Protein AF-A0A061AEU5-F1 (afdb_monomer)

Foldseek 3Di:
DQDDPVRVVVVVVVVVLLLQDDDDPLDWHWPDWADDPNDIDTDIDDDPQPDPVVNQVVQQCVVVPVPVCVVVVDRGPDDPVVVVVNVVSNVVVVVSVVVSVVVVVVVPDDDPDDPPPHPDDPDPVVVVVSD

Mean predicted aligned error: 11.43 Å

Structure (mmCIF, N/CA/C/O backbone):
data_AF-A0A061AEU5-F1
#
_entry.id   AF-A0A061AEU5-F1
#
loop_
_atom_site.group_PDB
_atom_site.id
_atom_site.type_symbol
_atom_site.label_atom_id
_atom_site.label_alt_id
_atom_site.label_comp_id
_atom_site.label_asym_id
_atom_site.label_entity_id
_atom_site.label_seq_id
_atom_site.pdbx_PDB_ins_code
_atom_site.Cartn_x
_atom_site.Cartn_y
_atom_site.Cartn_z
_atom_site.occupancy
_atom_site.B_iso_or_equiv
_atom_site.auth_seq_id
_atom_site.auth_comp_id
_atom_site.auth_asym_id
_atom_site.auth_atom_id
_atom_site.pdbx_PDB_model_num
ATOM 1 N N . GLU A 1 1 ? -3.257 -25.160 10.746 1.00 42.34 1 GLU A N 1
ATOM 2 C CA . GLU A 1 1 ? -2.827 -24.757 12.102 1.00 42.34 1 GLU A CA 1
ATOM 3 C C . GLU A 1 1 ? -3.808 -23.781 12.745 1.00 42.34 1 GLU A C 1
ATOM 5 O O . GLU A 1 1 ? -4.531 -23.111 12.017 1.00 42.34 1 GLU A O 1
ATOM 10 N N . PHE A 1 2 ? -3.818 -23.703 14.080 1.00 58.03 2 PHE A N 1
ATOM 11 C CA . PHE A 1 2 ? -4.400 -22.588 14.840 1.00 58.03 2 PHE A CA 1
ATOM 12 C C . PHE A 1 2 ? -3.267 -21.622 15.207 1.00 58.03 2 PHE A C 1
ATOM 14 O O . PHE A 1 2 ? -2.167 -22.086 15.511 1.00 58.03 2 PHE A O 1
ATOM 21 N N . ALA A 1 3 ? -3.510 -20.314 15.145 1.00 67.50 3 ALA A N 1
ATOM 22 C CA . ALA A 1 3 ? -2.527 -19.319 15.564 1.00 67.50 3 ALA A CA 1
ATOM 23 C C . ALA A 1 3 ? -2.357 -19.342 17.097 1.00 67.50 3 ALA A C 1
ATOM 25 O O . ALA A 1 3 ? -3.263 -19.746 17.829 1.00 67.50 3 ALA A O 1
ATOM 26 N N . SER A 1 4 ? -1.170 -18.977 17.587 1.00 78.75 4 SER A N 1
ATOM 27 C CA . SER A 1 4 ? -0.885 -18.935 19.024 1.00 78.75 4 SER A CA 1
ATOM 28 C C . SER A 1 4 ? -1.659 -17.799 19.697 1.00 78.75 4 SER A C 1
ATOM 30 O O . SER A 1 4 ? -1.891 -16.755 19.094 1.00 78.75 4 SER A O 1
ATOM 32 N N . GLU A 1 5 ? -1.969 -17.932 20.988 1.00 75.81 5 GLU A N 1
ATOM 33 C CA . GLU A 1 5 ? -2.531 -16.842 21.806 1.00 75.81 5 GLU A CA 1
ATOM 34 C C . GLU A 1 5 ? -1.688 -15.557 21.750 1.00 75.81 5 GLU A C 1
ATOM 36 O O . GLU A 1 5 ? -2.203 -14.458 21.949 1.00 75.81 5 GLU A O 1
ATOM 41 N N . ASN A 1 6 ? -0.381 -15.683 21.502 1.00 78.56 6 ASN A N 1
ATOM 42 C CA . ASN A 1 6 ? 0.499 -14.534 21.318 1.00 78.56 6 ASN A CA 1
ATOM 43 C C . ASN A 1 6 ? 0.283 -13.867 19.952 1.00 78.56 6 ASN A C 1
ATOM 45 O O . ASN A 1 6 ? 0.091 -12.658 19.906 1.00 78.56 6 ASN A O 1
ATOM 49 N N . ASP A 1 7 ? 0.187 -14.659 18.881 1.00 77.56 7 ASP A N 1
ATOM 50 C CA . ASP A 1 7 ? -0.091 -14.169 17.524 1.00 77.56 7 ASP A CA 1
ATOM 51 C C . ASP A 1 7 ? -1.455 -13.465 17.461 1.00 77.56 7 ASP A C 1
ATOM 53 O O . ASP A 1 7 ? -1.598 -12.425 16.824 1.00 77.56 7 ASP A O 1
ATOM 57 N N . HIS A 1 8 ? -2.455 -13.995 18.177 1.00 75.44 8 HIS A N 1
ATOM 58 C CA . HIS A 1 8 ? -3.776 -13.375 18.295 1.00 75.44 8 HIS A CA 1
ATOM 59 C C . HIS A 1 8 ? -3.711 -11.996 18.964 1.00 75.44 8 HIS A C 1
ATOM 61 O O . HIS A 1 8 ? -4.400 -11.070 18.537 1.00 75.44 8 HIS A O 1
ATOM 67 N N . ARG A 1 9 ? -2.893 -11.846 20.014 1.00 78.12 9 ARG A N 1
ATOM 68 C CA . ARG A 1 9 ? -2.725 -10.566 20.716 1.00 78.12 9 ARG A CA 1
ATOM 69 C C . ARG A 1 9 ? -1.981 -9.544 19.871 1.00 78.12 9 ARG A C 1
ATOM 71 O O . ARG A 1 9 ? -2.425 -8.401 19.805 1.00 78.12 9 ARG A O 1
ATOM 78 N N . ASP A 1 10 ? -0.894 -9.959 19.232 1.00 80.44 10 ASP A N 1
ATOM 79 C CA . ASP A 1 10 ? -0.074 -9.072 18.407 1.00 80.44 10 ASP A CA 1
ATOM 80 C C . ASP A 1 10 ? -0.892 -8.573 17.208 1.00 80.44 10 ASP A C 1
ATOM 82 O O . ASP A 1 10 ? -0.997 -7.369 16.974 1.00 80.44 10 ASP A O 1
ATOM 86 N N . PHE A 1 11 ? -1.615 -9.478 16.545 1.00 80.12 11 PHE A N 1
ATOM 87 C CA . PHE A 1 11 ? -2.499 -9.131 15.438 1.00 80.12 11 PHE A CA 1
ATOM 88 C C . PHE A 1 11 ? -3.670 -8.232 15.858 1.00 80.12 11 PHE A C 1
ATOM 90 O O . PHE A 1 11 ? -4.020 -7.295 15.143 1.00 80.12 11 PHE A O 1
ATOM 97 N N . ALA A 1 12 ? -4.290 -8.481 17.016 1.00 78.62 12 ALA A N 1
ATOM 98 C CA . ALA A 1 12 ? -5.353 -7.616 17.525 1.00 78.62 12 ALA A CA 1
ATOM 99 C C . ALA A 1 12 ? -4.840 -6.196 17.827 1.00 78.62 12 ALA A C 1
ATOM 101 O O . ALA A 1 12 ? -5.547 -5.223 17.560 1.00 78.62 12 ALA A O 1
ATOM 102 N N . GLY A 1 13 ? -3.610 -6.075 18.338 1.00 80.44 13 GLY A N 1
ATOM 103 C CA . GLY A 1 13 ? -2.945 -4.790 18.550 1.00 80.44 13 GLY A CA 1
ATOM 104 C C . GLY A 1 13 ? -2.659 -4.053 17.240 1.00 80.44 13 GLY A C 1
ATOM 105 O O . GLY A 1 13 ? -2.962 -2.866 17.121 1.00 80.44 13 GLY A O 1
ATOM 106 N N . GLU A 1 14 ? -2.147 -4.751 16.226 1.00 79.81 14 GLU A N 1
ATOM 107 C CA . GLU A 1 14 ? -1.940 -4.180 14.888 1.00 79.81 14 GLU A CA 1
ATOM 108 C C . GLU A 1 14 ? -3.262 -3.746 14.235 1.00 79.81 14 GLU A C 1
ATOM 110 O O . GLU A 1 14 ? -3.361 -2.657 13.663 1.00 79.81 14 GLU A O 1
ATOM 115 N N . LEU A 1 15 ? -4.312 -4.557 14.375 1.00 82.31 15 LEU A N 1
ATOM 116 C CA . LEU A 1 15 ? -5.640 -4.243 13.859 1.00 82.31 15 LEU A CA 1
ATOM 117 C C . LEU A 1 15 ? -6.250 -3.009 14.540 1.00 82.31 15 LEU A C 1
ATOM 119 O O . LEU A 1 15 ? -6.910 -2.209 13.876 1.00 82.31 15 LEU A O 1
ATOM 123 N N . GLU A 1 16 ? -6.020 -2.817 15.840 1.00 81.75 16 GLU A N 1
ATOM 124 C CA . GLU A 1 16 ? -6.455 -1.611 16.550 1.00 81.75 16 GLU A CA 1
ATOM 125 C C . GLU A 1 16 ? -5.826 -0.342 15.951 1.00 81.75 16 GLU A C 1
ATOM 127 O O . GLU A 1 16 ? -6.514 0.671 15.797 1.00 81.75 16 GLU A O 1
ATOM 132 N N . VAL A 1 17 ? -4.551 -0.400 15.554 1.00 82.19 17 VAL A N 1
ATOM 133 C CA . VAL A 1 17 ? -3.880 0.708 14.858 1.00 82.19 17 VAL A CA 1
ATOM 134 C C . VAL A 1 17 ? -4.549 0.975 13.508 1.00 82.19 17 VAL A C 1
ATOM 136 O O . VAL A 1 17 ? -4.884 2.121 13.209 1.00 82.19 17 VAL A O 1
ATOM 139 N N . LEU A 1 18 ? -4.827 -0.073 12.724 1.00 81.81 18 LEU A N 1
ATOM 140 C CA . LEU A 1 18 ? -5.519 0.034 11.431 1.00 81.81 18 LEU A CA 1
ATOM 141 C C . LEU A 1 18 ? -6.949 0.580 11.546 1.00 81.81 18 LEU A C 1
ATOM 143 O O . LEU A 1 18 ? -7.401 1.284 10.651 1.00 81.81 18 LEU A O 1
ATOM 147 N N . CYS A 1 19 ? -7.654 0.298 12.645 1.00 83.38 19 CYS A N 1
ATOM 148 C CA . CYS A 1 19 ? -9.003 0.822 12.886 1.00 83.38 19 CYS A CA 1
ATOM 149 C C . CYS A 1 19 ? -9.013 2.318 13.208 1.00 83.38 19 CYS A C 1
ATOM 151 O O . CYS A 1 19 ? -10.012 2.996 12.970 1.00 83.38 19 CYS A O 1
ATOM 153 N N . LYS A 1 20 ? -7.931 2.824 13.804 1.00 82.69 20 LYS A N 1
ATOM 154 C CA . LYS A 1 20 ? -7.792 4.239 14.161 1.00 82.69 20 LYS A CA 1
ATOM 155 C C . LYS A 1 20 ? -7.186 5.057 13.025 1.00 82.69 20 LYS A C 1
ATOM 157 O O . LYS A 1 20 ? -7.412 6.268 12.979 1.00 82.69 20 LYS A O 1
ATOM 162 N N . LEU A 1 21 ? -6.435 4.409 12.134 1.00 84.81 21 LEU A N 1
ATOM 163 C CA . LEU A 1 21 ? -5.920 5.011 10.914 1.00 84.81 21 LEU A CA 1
ATOM 164 C C . LEU A 1 21 ? -7.081 5.557 10.080 1.00 84.81 21 LEU A C 1
ATOM 166 O O . LEU A 1 21 ? -8.068 4.877 9.808 1.00 84.81 21 LEU A O 1
ATOM 170 N N . GLY A 1 22 ? -6.964 6.827 9.701 1.00 85.81 22 GLY A N 1
ATOM 171 C CA . GLY A 1 22 ? -7.863 7.418 8.723 1.00 85.81 22 GLY A CA 1
ATOM 172 C C . GLY A 1 22 ? -7.521 6.943 7.313 1.00 85.81 22 GLY A C 1
ATOM 173 O O . GLY A 1 22 ? -6.640 6.110 7.104 1.00 85.81 22 GLY A O 1
ATOM 174 N N . GLN A 1 23 ? -8.205 7.520 6.331 1.00 90.19 23 GLN A N 1
ATOM 175 C CA . GLN A 1 23 ? -7.942 7.209 4.932 1.00 90.19 23 GLN A CA 1
ATOM 176 C C . GLN A 1 23 ? -6.750 8.001 4.396 1.00 90.19 23 GLN A C 1
ATOM 178 O O . GLN A 1 23 ? -6.639 9.206 4.640 1.00 90.19 23 GLN A O 1
ATOM 183 N N . HIS A 1 24 ? -5.892 7.337 3.623 1.00 93.75 24 HIS A N 1
ATOM 184 C CA . HIS A 1 24 ? -4.794 7.982 2.907 1.00 93.75 24 HIS A CA 1
ATOM 185 C C . HIS A 1 24 ? -4.533 7.277 1.563 1.00 93.75 24 HIS A C 1
ATOM 187 O O . HIS A 1 24 ? -4.502 6.050 1.526 1.00 93.75 24 HIS A O 1
ATOM 193 N N . PRO A 1 25 ? -4.307 8.004 0.451 1.00 94.25 25 PRO A N 1
ATOM 194 C CA . PRO A 1 25 ? -4.172 7.404 -0.884 1.00 94.25 25 PRO A CA 1
ATOM 195 C C . PRO A 1 25 ? -2.944 6.497 -1.054 1.00 94.25 25 PRO A C 1
ATOM 197 O O . PRO A 1 25 ? -2.943 5.616 -1.906 1.00 94.25 25 PRO A O 1
ATOM 200 N N . ASN A 1 26 ? -1.893 6.702 -0.256 1.00 95.12 26 ASN A N 1
ATOM 201 C CA . ASN A 1 26 ? -0.680 5.876 -0.288 1.00 95.12 26 ASN A CA 1
ATOM 202 C C . ASN A 1 26 ? -0.610 4.837 0.844 1.00 95.12 26 ASN A C 1
ATOM 204 O O . ASN A 1 26 ? 0.468 4.323 1.130 1.00 95.12 26 ASN A O 1
ATOM 208 N N . ILE A 1 27 ? -1.732 4.558 1.515 1.00 93.69 27 ILE A N 1
ATOM 209 C CA . ILE A 1 27 ? -1.851 3.524 2.548 1.00 93.69 27 ILE A CA 1
ATOM 210 C C . ILE A 1 27 ? -3.046 2.643 2.199 1.00 93.69 27 ILE A C 1
ATOM 212 O O . ILE A 1 27 ? -4.107 3.143 1.841 1.00 93.69 27 ILE A O 1
ATOM 216 N N . ILE A 1 28 ? -2.881 1.326 2.308 1.00 91.94 28 ILE A N 1
ATOM 217 C CA . ILE A 1 28 ? -3.989 0.392 2.109 1.00 91.94 28 ILE A CA 1
ATOM 218 C C . ILE A 1 28 ? -4.986 0.560 3.253 1.00 91.94 28 ILE A C 1
ATOM 220 O O . ILE A 1 28 ? -4.660 0.329 4.418 1.00 91.94 28 ILE A O 1
ATOM 224 N N . ASN A 1 29 ? -6.201 0.972 2.906 1.00 90.44 29 ASN A N 1
ATOM 225 C CA . ASN A 1 29 ? -7.220 1.333 3.880 1.00 90.44 29 ASN A CA 1
ATOM 226 C C . ASN A 1 29 ? -7.961 0.093 4.400 1.00 90.44 29 ASN A C 1
ATOM 228 O O . ASN A 1 29 ? -8.307 -0.813 3.635 1.00 90.44 29 ASN A O 1
ATOM 232 N N . LEU A 1 30 ? -8.246 0.072 5.704 1.00 90.12 30 LEU A N 1
ATOM 233 C CA . LEU A 1 30 ? -9.114 -0.931 6.314 1.00 90.12 30 LEU A CA 1
ATOM 234 C C . LEU A 1 30 ? -10.577 -0.629 5.964 1.00 90.12 30 LEU A C 1
ATOM 236 O O . LEU A 1 30 ? -11.069 0.467 6.221 1.00 90.12 30 LEU A O 1
ATOM 240 N N . ILE A 1 31 ? -11.282 -1.614 5.406 1.00 91.25 31 ILE A N 1
ATOM 241 C CA . ILE A 1 31 ? -12.726 -1.538 5.141 1.00 91.25 31 ILE A CA 1
ATOM 242 C C . ILE A 1 31 ? -13.503 -2.067 6.351 1.00 91.25 31 ILE A C 1
ATOM 244 O O . ILE A 1 31 ? -14.521 -1.499 6.739 1.00 91.25 31 ILE A O 1
ATOM 248 N N . GLY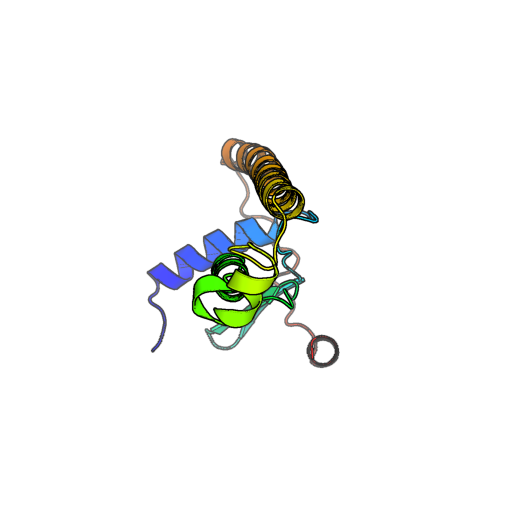 A 1 32 ? -13.018 -3.145 6.968 1.00 87.25 32 GLY A N 1
ATOM 249 C CA . GLY A 1 32 ? -13.607 -3.692 8.183 1.00 87.25 32 GLY A CA 1
ATOM 250 C C . GLY A 1 32 ? -12.890 -4.940 8.676 1.00 87.25 32 GLY A C 1
ATOM 251 O O . GLY A 1 32 ? -12.082 -5.534 7.967 1.00 87.25 32 GLY A O 1
ATOM 252 N N . ALA A 1 33 ? -13.208 -5.354 9.896 1.00 88.12 33 ALA A N 1
ATOM 253 C CA . ALA A 1 33 ? -12.740 -6.610 10.457 1.00 88.12 33 ALA A CA 1
ATOM 254 C C . ALA A 1 33 ? -13.838 -7.254 11.302 1.00 88.12 33 ALA A C 1
ATOM 256 O O . ALA A 1 33 ? -14.689 -6.561 11.862 1.00 88.12 33 ALA A O 1
ATOM 257 N N . CYS A 1 34 ? -13.840 -8.579 11.384 1.00 83.62 34 CYS A N 1
ATOM 258 C CA . CYS A 1 34 ? -14.764 -9.306 12.242 1.00 83.62 34 CYS A CA 1
ATOM 259 C C . CYS A 1 34 ? -14.136 -10.591 12.768 1.00 83.62 34 CYS A C 1
ATOM 261 O O . CYS A 1 34 ? -13.331 -11.228 12.095 1.00 83.62 34 CYS A O 1
ATOM 263 N N . GLU A 1 35 ? -14.539 -10.994 13.966 1.00 81.88 35 GLU A N 1
ATOM 264 C CA . GLU A 1 35 ? -14.188 -12.296 14.515 1.00 81.88 35 GLU A CA 1
ATOM 265 C C . GLU A 1 35 ? -15.392 -13.233 14.410 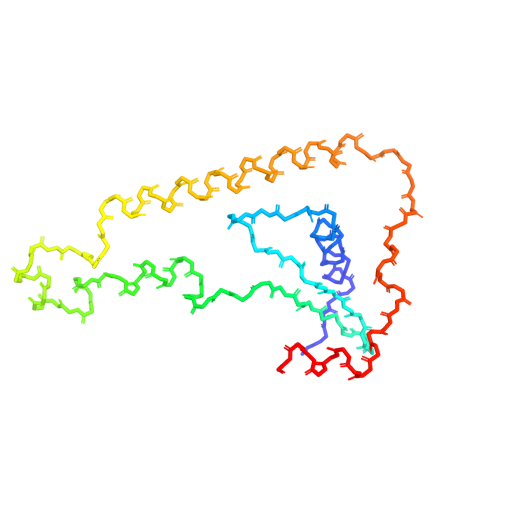1.00 81.88 35 GLU A C 1
ATOM 267 O O . GLU A 1 35 ? -16.511 -12.890 14.797 1.00 81.88 35 GLU A O 1
ATOM 272 N N . ASN A 1 36 ? -15.179 -14.432 13.876 1.00 81.38 36 ASN A N 1
ATOM 273 C CA . ASN A 1 36 ? -16.211 -15.453 13.789 1.00 81.38 36 ASN A CA 1
ATOM 274 C C . ASN A 1 36 ? -15.623 -16.831 14.090 1.00 81.38 36 ASN A C 1
ATOM 276 O O . ASN A 1 36 ? -14.766 -17.329 13.360 1.00 81.38 36 ASN A O 1
ATOM 280 N N . ARG A 1 37 ? -16.135 -17.468 15.153 1.00 84.56 37 ARG A N 1
ATOM 281 C CA . ARG A 1 37 ? -15.733 -18.812 15.612 1.00 84.56 37 ARG A CA 1
ATOM 282 C C . ARG A 1 37 ? -14.221 -18.945 15.861 1.00 84.56 37 ARG A C 1
ATOM 284 O O . ARG A 1 37 ? -13.637 -19.962 15.503 1.00 84.56 37 ARG A O 1
ATOM 291 N N . GLY A 1 38 ? -13.605 -17.920 16.452 1.00 77.62 38 GLY A N 1
ATOM 292 C CA . GLY A 1 38 ? -12.169 -17.890 16.755 1.00 77.62 38 GLY A CA 1
ATOM 293 C C . GLY A 1 38 ? -11.265 -17.578 15.558 1.00 77.62 38 GLY A C 1
ATOM 294 O O . GLY A 1 38 ? -10.048 -17.645 15.689 1.00 77.62 38 GLY A O 1
ATOM 295 N N . TYR A 1 39 ? -11.838 -17.237 14.398 1.00 78.50 39 TYR A N 1
ATOM 296 C CA . TYR A 1 39 ? -11.097 -16.752 13.236 1.00 78.50 39 TYR A CA 1
ATOM 297 C C . TYR A 1 39 ? -11.333 -15.262 13.049 1.00 78.50 39 TYR A C 1
ATOM 299 O O . TYR A 1 39 ? -12.481 -14.810 13.044 1.00 78.50 39 TYR A O 1
ATOM 307 N N . LEU A 1 40 ? -10.251 -14.522 12.845 1.00 78.06 40 LEU A N 1
ATOM 308 C CA . LEU A 1 40 ? -10.286 -13.096 12.573 1.00 78.06 40 LEU A CA 1
ATOM 309 C C . LEU A 1 40 ? -10.208 -12.855 11.064 1.00 78.06 40 LEU A C 1
ATOM 311 O O . LEU A 1 40 ? -9.336 -13.382 10.375 1.00 78.06 40 LEU A O 1
ATOM 315 N N . TYR A 1 41 ? -11.150 -12.073 10.558 1.00 83.31 41 TYR A N 1
ATOM 316 C CA . TYR A 1 41 ? -11.274 -11.700 9.158 1.00 83.31 41 TYR A CA 1
ATOM 317 C C . TYR A 1 41 ? -11.002 -10.209 9.027 1.00 83.31 41 TYR A C 1
ATOM 319 O O . TYR A 1 41 ? -11.507 -9.417 9.822 1.00 83.31 41 TYR A O 1
ATOM 327 N N . ILE A 1 42 ? -10.248 -9.832 7.998 1.00 87.19 42 ILE A N 1
ATOM 328 C CA . ILE A 1 42 ? -9.979 -8.440 7.649 1.00 87.19 42 ILE A CA 1
ATOM 329 C C . ILE A 1 42 ? -10.356 -8.224 6.184 1.00 87.19 42 ILE A C 1
ATOM 331 O O . ILE A 1 42 ? -9.935 -8.977 5.307 1.00 87.19 42 ILE A O 1
ATOM 335 N N . ALA A 1 43 ? -11.125 -7.171 5.931 1.00 90.44 43 ALA A N 1
ATOM 336 C CA . ALA A 1 43 ? -11.368 -6.609 4.616 1.00 90.44 43 ALA A CA 1
ATOM 337 C C . ALA A 1 43 ? -10.566 -5.310 4.475 1.00 90.44 43 ALA A C 1
ATOM 339 O O . ALA A 1 43 ? -10.761 -4.364 5.240 1.00 90.44 43 ALA A O 1
ATOM 340 N N . ILE A 1 44 ? -9.680 -5.263 3.486 1.00 92.12 44 ILE A N 1
ATOM 341 C CA . ILE A 1 44 ? -8.863 -4.099 3.130 1.00 92.12 44 ILE A CA 1
ATOM 342 C C . ILE A 1 44 ? -9.107 -3.712 1.675 1.00 92.12 44 ILE A C 1
ATOM 344 O O . ILE A 1 44 ? -9.658 -4.493 0.897 1.00 92.12 44 ILE A O 1
ATOM 348 N 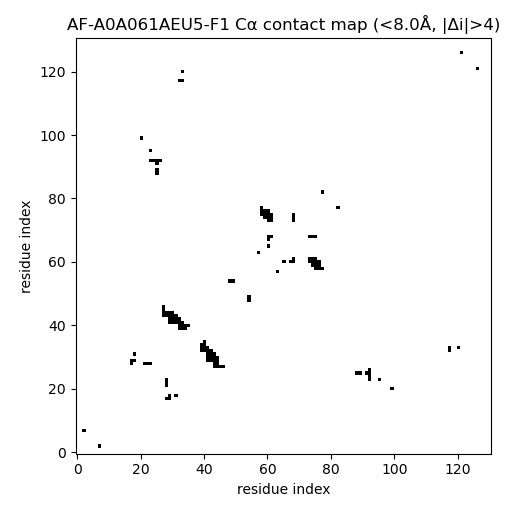N . GLU A 1 45 ? -8.676 -2.512 1.307 1.00 92.19 45 GLU A N 1
ATOM 349 C CA . GLU A 1 45 ? -8.659 -2.069 -0.081 1.00 92.19 45 GLU A CA 1
ATOM 350 C C . GLU A 1 45 ? -7.887 -3.047 -0.981 1.00 92.19 45 GLU A C 1
ATOM 352 O O . GLU A 1 45 ? -6.803 -3.533 -0.646 1.00 92.19 45 GLU A O 1
ATOM 357 N N . TYR A 1 46 ? -8.467 -3.347 -2.143 1.00 93.44 46 TYR A N 1
ATOM 358 C CA . TYR A 1 46 ? -7.876 -4.267 -3.102 1.00 93.44 46 TYR A CA 1
ATOM 359 C C . TYR A 1 46 ? -6.764 -3.589 -3.910 1.00 93.44 46 TYR A C 1
ATOM 361 O O . TYR A 1 46 ? -7.004 -2.606 -4.608 1.00 93.44 46 TYR A O 1
ATOM 369 N N . ALA A 1 47 ? -5.561 -4.168 -3.879 1.00 93.19 47 ALA A N 1
ATOM 370 C CA . ALA A 1 47 ? -4.432 -3.754 -4.707 1.00 93.19 47 ALA A CA 1
ATOM 371 C C . ALA A 1 47 ? -4.352 -4.623 -5.984 1.00 93.19 47 ALA A C 1
ATOM 373 O O . ALA A 1 47 ? -3.829 -5.741 -5.924 1.00 93.19 47 ALA A O 1
ATOM 374 N N . PRO A 1 48 ? -4.812 -4.138 -7.157 1.00 91.00 48 PRO A N 1
ATOM 375 C CA . PRO A 1 48 ? -4.923 -4.956 -8.374 1.00 91.00 48 PRO A CA 1
ATOM 376 C C . PRO A 1 48 ? -3.586 -5.483 -8.904 1.00 91.00 48 PRO A C 1
ATOM 378 O O . PRO A 1 48 ? -3.546 -6.504 -9.588 1.00 91.00 48 PRO A O 1
ATOM 381 N N . TYR A 1 49 ? -2.482 -4.810 -8.578 1.00 91.12 49 TYR A N 1
ATOM 382 C CA . TYR A 1 49 ? -1.143 -5.170 -9.046 1.00 91.12 49 TYR A CA 1
ATOM 383 C C . TYR A 1 49 ? -0.331 -5.983 -8.027 1.00 91.12 49 TYR A C 1
ATOM 385 O O . TYR A 1 49 ? 0.807 -6.362 -8.312 1.00 91.12 49 TYR A O 1
ATOM 393 N N . GLY A 1 50 ? -0.915 -6.294 -6.867 1.00 93.12 50 GLY A N 1
ATOM 394 C CA . GLY A 1 50 ? -0.226 -6.976 -5.776 1.00 93.12 50 GLY A CA 1
ATOM 395 C C . GLY A 1 50 ? 0.821 -6.091 -5.099 1.00 93.12 50 GLY A C 1
ATOM 396 O O . GLY A 1 50 ? 0.677 -4.871 -5.031 1.00 93.12 50 GLY A O 1
ATOM 397 N N . ASN A 1 51 ? 1.872 -6.712 -4.561 1.00 94.12 51 ASN A N 1
ATOM 398 C CA . ASN A 1 51 ? 2.926 -5.993 -3.852 1.00 94.12 51 ASN A CA 1
ATOM 399 C C . ASN A 1 51 ? 3.94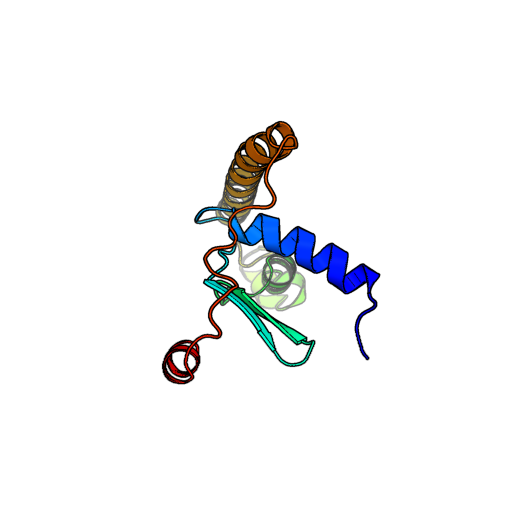9 -5.362 -4.816 1.00 94.12 51 ASN A C 1
ATOM 401 O O . ASN A 1 51 ? 4.207 -5.862 -5.915 1.00 94.12 51 ASN A O 1
ATOM 405 N N . LEU A 1 52 ? 4.575 -4.274 -4.361 1.00 94.75 52 LEU A N 1
ATOM 406 C CA . LEU A 1 52 ? 5.525 -3.498 -5.157 1.00 94.75 52 LEU A CA 1
ATOM 407 C C . LEU A 1 52 ? 6.768 -4.307 -5.562 1.00 94.75 52 LEU A C 1
ATOM 409 O O . LEU A 1 52 ? 7.273 -4.128 -6.666 1.00 94.75 52 LEU A O 1
ATOM 413 N N . LEU A 1 53 ? 7.256 -5.215 -4.710 1.00 94.25 53 LEU A N 1
ATOM 414 C CA . LEU A 1 53 ? 8.440 -6.025 -5.012 1.00 94.25 53 LEU A CA 1
ATOM 415 C C . LEU A 1 53 ? 8.210 -6.912 -6.241 1.00 94.25 53 LEU A C 1
ATOM 417 O O . LEU A 1 53 ? 9.030 -6.924 -7.160 1.00 94.25 53 LEU A O 1
ATOM 421 N N . ASP A 1 54 ? 7.093 -7.631 -6.270 1.00 93.12 54 ASP A N 1
ATOM 422 C CA . ASP A 1 54 ? 6.745 -8.506 -7.385 1.00 93.12 54 ASP A CA 1
ATOM 423 C C . ASP A 1 54 ? 6.419 -7.702 -8.642 1.00 93.12 54 ASP A C 1
ATOM 425 O O . ASP A 1 54 ? 6.803 -8.105 -9.742 1.00 93.12 54 ASP A O 1
ATOM 429 N N . PHE A 1 55 ? 5.781 -6.538 -8.493 1.00 93.50 55 PHE A N 1
ATOM 430 C CA . PHE A 1 55 ? 5.554 -5.613 -9.601 1.00 93.50 55 PHE A CA 1
ATOM 431 C C . PHE A 1 55 ? 6.877 -5.148 -10.240 1.00 93.50 55 PHE A C 1
ATOM 433 O O . PHE A 1 55 ? 7.052 -5.257 -11.454 1.00 93.50 55 PHE A O 1
ATOM 440 N N . LEU A 1 56 ? 7.847 -4.717 -9.427 1.00 93.06 56 LEU A N 1
ATOM 441 C CA . LEU A 1 56 ? 9.171 -4.280 -9.888 1.00 93.06 56 LEU A CA 1
ATOM 442 C C . LEU A 1 56 ? 10.012 -5.424 -10.465 1.00 93.06 56 LEU A C 1
ATOM 444 O O . LEU A 1 56 ? 10.831 -5.205 -11.353 1.00 93.06 56 LEU A O 1
ATOM 448 N N . ARG A 1 57 ? 9.848 -6.655 -9.972 1.00 91.44 57 ARG A N 1
ATOM 449 C CA . ARG A 1 57 ? 10.507 -7.831 -10.561 1.00 91.44 57 ARG A CA 1
ATOM 450 C C . ARG A 1 57 ? 9.951 -8.139 -11.945 1.00 91.44 57 ARG A C 1
ATOM 452 O O . ARG A 1 57 ? 10.727 -8.343 -12.872 1.00 91.44 57 ARG A O 1
ATOM 459 N N . LYS A 1 58 ? 8.625 -8.106 -12.103 1.00 89.38 58 LYS A N 1
ATOM 460 C CA . LYS A 1 58 ? 7.953 -8.342 -13.391 1.00 89.38 58 LYS A CA 1
ATOM 461 C C . LYS A 1 58 ? 8.313 -7.303 -14.453 1.00 89.38 58 LYS A C 1
ATOM 463 O O . LYS A 1 58 ? 8.262 -7.620 -15.635 1.00 89.38 58 LYS A O 1
ATOM 468 N N . SER A 1 59 ? 8.701 -6.089 -14.057 1.00 90.31 59 SER A N 1
ATOM 469 C CA . SER A 1 59 ? 9.100 -5.047 -15.007 1.00 90.31 59 SER A CA 1
ATOM 470 C C . SER A 1 59 ? 10.497 -5.245 -15.603 1.00 90.31 59 SER A C 1
ATOM 472 O O . SER A 1 59 ? 10.841 -4.550 -16.557 1.00 90.31 59 SER A O 1
ATOM 474 N N . ARG A 1 60 ? 11.325 -6.148 -15.057 1.00 90.19 60 ARG A N 1
ATOM 475 C CA . ARG A 1 60 ? 12.705 -6.376 -15.516 1.00 90.19 60 ARG A CA 1
ATOM 476 C C . ARG A 1 60 ? 12.723 -7.142 -16.832 1.00 90.19 60 ARG A C 1
ATOM 478 O O . ARG A 1 60 ? 12.723 -8.369 -16.848 1.00 90.19 60 ARG A O 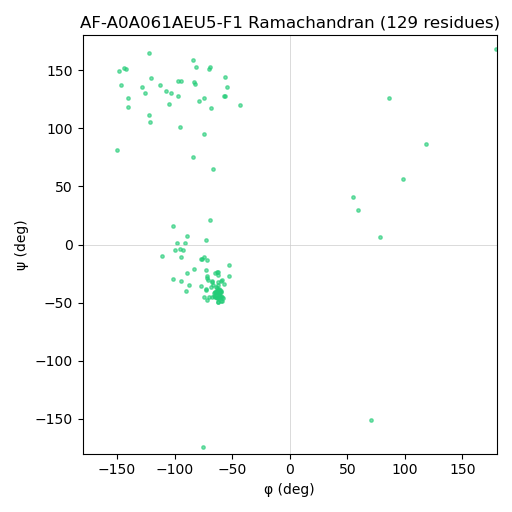1
ATOM 485 N N . VAL A 1 61 ? 12.802 -6.414 -17.939 1.00 86.31 61 VAL A N 1
ATOM 486 C CA . VAL A 1 61 ? 12.840 -7.014 -19.281 1.00 86.31 61 VAL A CA 1
ATOM 487 C C . VAL A 1 61 ? 14.165 -7.695 -19.597 1.00 86.31 61 VAL A C 1
ATOM 489 O O . VAL A 1 61 ? 14.181 -8.611 -20.401 1.00 86.31 61 VAL A O 1
ATOM 492 N N . LEU A 1 62 ? 15.270 -7.347 -18.929 1.00 73.62 62 LEU A N 1
ATOM 493 C CA . LEU A 1 62 ? 16.534 -8.080 -19.118 1.00 73.62 62 LEU A CA 1
ATOM 494 C C . LEU A 1 62 ? 16.423 -9.566 -18.764 1.00 73.62 62 LEU A C 1
ATOM 496 O O . LEU A 1 62 ? 17.126 -10.385 -19.350 1.00 73.62 62 LEU A O 1
ATOM 500 N N . GLU A 1 63 ? 15.568 -9.898 -17.798 1.00 74.88 63 GLU A N 1
ATOM 501 C CA . GLU A 1 63 ? 15.384 -11.266 -17.314 1.00 74.88 63 GLU A CA 1
ATOM 502 C C . GLU A 1 63 ? 14.218 -11.968 -18.028 1.00 74.88 63 GLU A C 1
ATOM 504 O O . GLU A 1 63 ? 14.266 -13.179 -18.229 1.00 74.88 63 GLU A O 1
ATOM 509 N N . THR A 1 64 ? 13.182 -11.222 -18.427 1.00 77.88 64 THR A N 1
ATOM 510 C CA . THR A 1 64 ? 11.939 -11.784 -18.982 1.00 77.88 64 THR A CA 1
ATOM 511 C C . THR A 1 64 ? 11.839 -11.712 -20.506 1.00 77.88 64 THR A C 1
ATOM 513 O O . THR A 1 64 ? 11.218 -12.589 -21.101 1.00 77.88 64 THR A O 1
ATOM 516 N N . ASP A 1 65 ? 12.464 -10.718 -21.145 1.00 80.62 65 ASP A N 1
ATOM 517 C CA . ASP A 1 65 ? 12.484 -10.526 -22.600 1.00 80.62 65 ASP A CA 1
ATOM 518 C C . ASP A 1 65 ? 13.791 -9.837 -23.069 1.00 80.62 65 ASP A C 1
ATOM 520 O O . ASP A 1 65 ? 13.845 -8.621 -23.311 1.00 80.62 65 ASP A O 1
ATOM 524 N N . PRO A 1 66 ? 14.883 -10.612 -23.220 1.00 81.75 66 PRO A N 1
ATOM 525 C CA . PRO A 1 66 ? 16.183 -10.081 -23.628 1.00 81.75 66 PRO A CA 1
ATOM 526 C C . PRO A 1 66 ? 16.182 -9.452 -25.029 1.00 81.75 66 PRO A C 1
ATOM 528 O O . PRO A 1 66 ? 17.043 -8.621 -25.330 1.00 81.75 66 PRO A O 1
ATOM 531 N N . ALA A 1 67 ? 15.245 -9.850 -25.899 1.00 84.69 67 ALA A N 1
ATOM 532 C CA . ALA A 1 67 ? 15.122 -9.299 -27.243 1.00 84.69 67 ALA A CA 1
ATOM 533 C C . ALA A 1 67 ? 14.578 -7.867 -27.182 1.00 84.69 67 ALA A C 1
ATOM 535 O O . ALA A 1 67 ? 15.203 -6.959 -27.737 1.00 84.69 67 ALA A O 1
ATOM 536 N N . PHE A 1 68 ? 13.503 -7.650 -26.417 1.00 82.69 68 PHE A N 1
ATOM 537 C CA . PHE A 1 68 ? 12.948 -6.321 -26.166 1.00 82.69 68 PHE A CA 1
ATOM 538 C C . PHE A 1 68 ? 13.969 -5.392 -25.495 1.00 82.69 68 PHE A C 1
ATOM 540 O O . PHE A 1 68 ? 14.146 -4.248 -25.922 1.00 82.69 68 PHE A O 1
ATOM 547 N N . ALA A 1 69 ? 14.688 -5.895 -24.483 1.00 85.19 69 ALA A N 1
ATOM 548 C CA . ALA A 1 69 ? 15.712 -5.136 -23.764 1.00 85.19 69 ALA A CA 1
ATOM 549 C C . ALA A 1 69 ? 16.842 -4.649 -24.688 1.00 85.19 69 ALA A C 1
ATOM 551 O O . ALA A 1 69 ? 17.301 -3.512 -24.568 1.00 85.19 69 ALA A O 1
ATOM 552 N N . LYS A 1 70 ? 17.277 -5.494 -25.634 1.00 84.56 70 LYS A N 1
ATOM 553 C CA . LYS A 1 70 ? 18.326 -5.159 -26.607 1.00 84.56 70 LYS A CA 1
ATOM 554 C C . LYS A 1 70 ? 17.846 -4.170 -27.668 1.00 84.56 70 LYS A C 1
ATOM 556 O O . LYS A 1 70 ? 18.610 -3.288 -28.046 1.00 84.56 70 LYS A O 1
ATOM 561 N N . GLU A 1 71 ? 16.613 -4.318 -28.143 1.00 86.81 71 GLU A N 1
ATOM 562 C CA . GLU A 1 71 ? 16.015 -3.424 -29.141 1.00 86.81 71 GLU A CA 1
ATOM 563 C C . GLU A 1 71 ? 15.813 -2.008 -28.588 1.00 86.81 71 GLU A C 1
ATOM 565 O O . GLU A 1 71 ? 16.164 -1.028 -29.240 1.00 86.81 71 GLU A O 1
ATOM 570 N N . HIS A 1 72 ? 15.306 -1.904 -27.360 1.00 81.75 72 HIS A N 1
ATOM 571 C CA . HIS A 1 72 ? 14.960 -0.626 -26.736 1.00 81.75 72 HIS A CA 1
ATOM 572 C C . HIS A 1 72 ? 16.077 -0.064 -25.847 1.00 81.75 72 HIS A C 1
ATOM 574 O O . HIS A 1 72 ? 15.938 1.029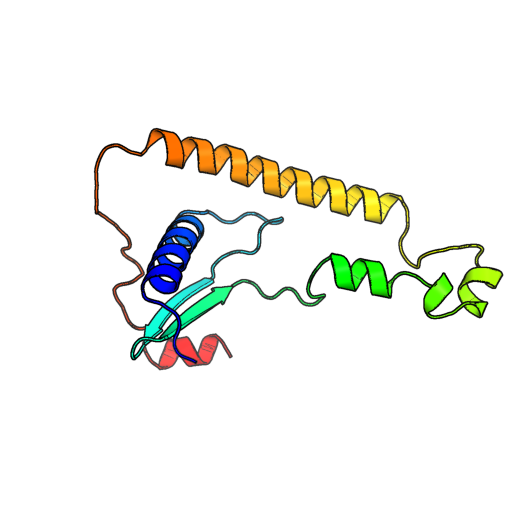 -25.299 1.00 81.75 72 HIS A O 1
ATOM 580 N N . GLY A 1 73 ? 17.174 -0.808 -25.666 1.00 85.31 73 GLY A N 1
ATOM 581 C CA . GLY A 1 73 ? 18.289 -0.416 -24.804 1.00 85.31 73 GLY A CA 1
ATOM 582 C C . GLY A 1 73 ? 17.882 -0.187 -23.344 1.00 85.31 73 GLY A C 1
ATOM 583 O O . GLY A 1 73 ? 18.484 0.650 -22.673 1.00 85.31 73 GLY A O 1
ATOM 584 N N . THR A 1 74 ? 16.853 -0.888 -22.854 1.00 85.81 74 THR A N 1
ATOM 585 C CA . THR A 1 74 ? 16.297 -0.686 -21.507 1.00 85.81 74 THR A CA 1
ATOM 586 C C . THR A 1 74 ? 16.366 -1.945 -20.655 1.00 85.81 74 THR A C 1
ATOM 588 O O . THR A 1 74 ? 16.165 -3.062 -21.125 1.00 85.81 74 THR A O 1
ATOM 591 N N . ALA A 1 75 ? 16.622 -1.745 -19.363 1.00 85.44 75 ALA A N 1
ATOM 592 C CA . ALA A 1 75 ? 16.633 -2.803 -18.362 1.00 85.44 75 ALA A CA 1
ATOM 593 C C . ALA A 1 75 ? 15.235 -3.149 -17.823 1.00 85.44 75 ALA A C 1
ATOM 595 O O . ALA A 1 75 ? 15.026 -4.224 -17.255 1.00 85.44 75 ALA A O 1
ATOM 596 N N . SER A 1 76 ? 14.288 -2.219 -17.972 1.00 89.50 76 SER A N 1
ATOM 597 C CA . SER A 1 76 ? 12.965 -2.269 -17.356 1.00 89.50 76 SER A CA 1
ATOM 598 C C . SER A 1 76 ? 11.899 -1.686 -18.284 1.00 89.50 76 SER A C 1
ATOM 600 O O . SER 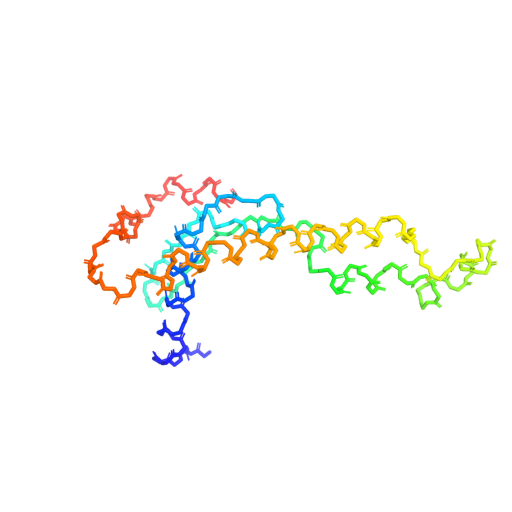A 1 76 ? 12.186 -0.781 -19.069 1.00 89.50 76 SER A O 1
ATOM 602 N N . THR A 1 77 ? 10.655 -2.151 -18.160 1.00 90.19 77 THR A N 1
ATOM 603 C CA . THR A 1 77 ? 9.488 -1.476 -18.758 1.00 90.19 77 THR A CA 1
ATOM 604 C C . THR A 1 77 ? 9.118 -0.174 -18.041 1.00 90.19 77 THR A C 1
ATOM 606 O O . THR A 1 77 ? 8.328 0.607 -18.565 1.00 90.19 77 THR A O 1
ATOM 609 N N . LEU A 1 78 ? 9.674 0.073 -16.849 1.00 92.31 78 LEU A N 1
ATOM 610 C CA . LEU A 1 78 ? 9.421 1.274 -16.053 1.00 92.31 78 LEU A CA 1
ATOM 611 C C . LEU A 1 78 ? 10.468 2.357 -16.307 1.00 92.31 78 LEU A C 1
ATOM 613 O O . LEU A 1 78 ? 11.667 2.080 -16.365 1.00 92.31 78 LEU A O 1
ATOM 617 N N . THR A 1 79 ? 10.014 3.606 -16.366 1.00 92.62 79 THR A N 1
ATOM 618 C CA . THR A 1 79 ? 10.882 4.782 -16.476 1.00 92.62 79 THR A CA 1
ATOM 619 C C . THR A 1 79 ? 11.399 5.234 -15.109 1.00 92.62 79 THR A C 1
ATOM 621 O O . THR A 1 79 ? 10.780 4.988 -14.070 1.00 92.62 79 THR A O 1
ATOM 624 N N . SER A 1 80 ? 12.505 5.984 -15.094 1.00 92.94 80 SER A N 1
ATOM 625 C CA . SER A 1 80 ? 13.031 6.596 -13.865 1.00 92.94 80 SER A CA 1
ATOM 626 C C . SER A 1 80 ? 12.014 7.512 -13.177 1.00 92.94 80 SER A C 1
ATOM 628 O O . SER A 1 80 ? 11.972 7.561 -11.953 1.00 92.94 80 SER A O 1
ATOM 630 N N . GLN A 1 81 ? 11.167 8.209 -13.944 1.00 96.38 81 GLN A N 1
ATOM 631 C CA . GLN A 1 81 ? 10.117 9.068 -13.392 1.00 96.38 81 GLN A CA 1
ATOM 632 C C . GLN A 1 81 ? 9.065 8.255 -12.627 1.00 96.38 81 GLN A C 1
ATOM 634 O O . GLN A 1 81 ? 8.655 8.665 -11.546 1.00 96.38 81 GLN A O 1
ATOM 639 N N . GLN A 1 82 ? 8.660 7.091 -13.146 1.00 95.94 82 GLN A N 1
ATOM 640 C CA . GLN A 1 82 ? 7.717 6.205 -12.453 1.00 95.94 82 GLN A CA 1
ATOM 641 C C . GLN A 1 82 ? 8.319 5.649 -11.159 1.00 95.94 82 GLN A C 1
ATOM 643 O O . GLN A 1 82 ? 7.655 5.634 -10.129 1.00 95.94 82 GLN A O 1
ATOM 648 N N . LEU A 1 83 ? 9.596 5.253 -11.188 1.00 95.81 83 LEU A N 1
ATOM 649 C CA . LEU A 1 83 ? 10.300 4.779 -9.994 1.00 95.81 83 LEU A CA 1
ATOM 650 C C . LEU A 1 83 ? 10.411 5.869 -8.921 1.00 95.81 83 LEU A C 1
ATOM 652 O O . LEU A 1 83 ? 10.202 5.595 -7.740 1.00 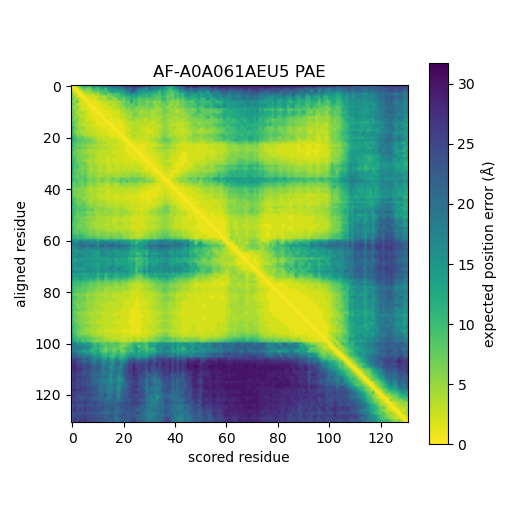95.81 83 LEU A O 1
ATOM 656 N N . LEU A 1 84 ? 10.705 7.106 -9.330 1.00 97.56 84 LEU A N 1
ATOM 657 C CA . LEU A 1 84 ? 10.707 8.256 -8.427 1.00 97.56 84 LEU A CA 1
ATOM 658 C C . LEU A 1 84 ? 9.315 8.523 -7.856 1.00 97.56 84 LEU A C 1
ATOM 660 O O . LEU A 1 84 ? 9.205 8.788 -6.663 1.00 97.56 84 LEU A O 1
ATOM 664 N N . GLN A 1 85 ? 8.261 8.400 -8.666 1.00 97.75 85 GLN A N 1
ATOM 665 C CA . GLN A 1 85 ? 6.894 8.562 -8.180 1.00 97.75 85 GLN A CA 1
ATOM 666 C C . GLN A 1 85 ? 6.552 7.517 -7.114 1.00 97.75 85 GLN A C 1
ATOM 668 O O . GLN A 1 85 ? 6.034 7.883 -6.068 1.00 97.75 85 GLN A O 1
ATOM 673 N N . PHE A 1 86 ? 6.933 6.250 -7.307 1.00 97.31 86 PHE A N 1
ATOM 674 C CA . PHE A 1 86 ? 6.734 5.221 -6.281 1.00 97.31 86 PHE A CA 1
ATOM 675 C C . PHE A 1 86 ? 7.463 5.555 -4.977 1.00 97.31 86 PHE A C 1
ATOM 677 O O . PHE A 1 86 ? 6.919 5.347 -3.896 1.00 97.31 86 PHE A O 1
ATOM 684 N N . ALA A 1 87 ? 8.683 6.091 -5.060 1.00 97.88 87 ALA A N 1
ATOM 685 C CA . ALA A 1 87 ? 9.417 6.525 -3.876 1.00 97.88 87 ALA A CA 1
ATOM 686 C C . ALA A 1 87 ? 8.720 7.693 -3.159 1.00 97.88 87 ALA A C 1
ATOM 688 O O . ALA A 1 87 ? 8.644 7.687 -1.930 1.00 97.88 87 ALA A O 1
ATOM 689 N N . VAL A 1 88 ? 8.186 8.663 -3.910 1.00 98.44 88 VAL A N 1
ATOM 690 C CA . VAL A 1 88 ? 7.395 9.773 -3.357 1.00 98.44 88 VAL A CA 1
ATOM 691 C C . VAL A 1 88 ? 6.136 9.242 -2.680 1.00 98.44 88 VAL A C 1
ATOM 693 O O . VAL A 1 88 ? 5.907 9.566 -1.524 1.00 98.44 88 VAL A O 1
ATOM 696 N N . ASP A 1 89 ? 5.379 8.375 -3.348 1.00 97.69 89 ASP A N 1
ATOM 697 C CA . ASP A 1 89 ? 4.142 7.793 -2.825 1.00 97.69 89 ASP A CA 1
ATOM 698 C C . ASP A 1 89 ? 4.386 7.048 -1.503 1.00 97.69 89 ASP A C 1
ATOM 700 O O . ASP A 1 89 ? 3.678 7.265 -0.517 1.00 97.69 89 ASP A O 1
ATOM 704 N N . VAL A 1 90 ? 5.438 6.222 -1.447 1.00 97.56 90 VAL A N 1
ATOM 705 C CA . VAL A 1 90 ? 5.851 5.535 -0.214 1.00 97.56 90 VAL A CA 1
ATOM 706 C C . VAL A 1 90 ? 6.230 6.546 0.866 1.00 97.56 90 VAL A C 1
ATOM 708 O O . VAL A 1 90 ? 5.779 6.418 2.002 1.00 97.56 90 VAL A O 1
ATOM 711 N N . ALA A 1 91 ? 7.022 7.568 0.537 1.00 98.00 91 ALA A N 1
ATOM 712 C CA . ALA A 1 91 ? 7.421 8.589 1.500 1.00 98.00 91 ALA A CA 1
ATOM 713 C C . ALA A 1 91 ? 6.219 9.379 2.044 1.00 98.00 91 ALA A C 1
ATOM 715 O O . ALA A 1 91 ? 6.151 9.626 3.246 1.00 98.00 91 ALA A O 1
ATOM 716 N N . THR A 1 92 ? 5.249 9.729 1.197 1.00 97.62 92 THR A N 1
ATOM 717 C CA . THR A 1 92 ? 4.021 10.427 1.595 1.00 97.62 92 THR A CA 1
ATOM 718 C C . THR A 1 92 ? 3.166 9.559 2.517 1.00 97.62 92 THR A C 1
ATOM 720 O O . THR A 1 92 ? 2.724 10.035 3.562 1.00 97.62 92 THR A O 1
ATOM 723 N N . GLY A 1 93 ? 2.995 8.272 2.197 1.00 95.94 93 GLY A N 1
ATOM 724 C CA . GLY A 1 93 ? 2.315 7.325 3.085 1.00 95.94 93 GLY A CA 1
ATOM 725 C C . GLY A 1 93 ? 3.020 7.183 4.435 1.00 95.94 93 GLY A C 1
ATOM 726 O O . GLY A 1 93 ? 2.384 7.262 5.483 1.00 95.94 93 GLY A O 1
ATOM 727 N N . MET A 1 94 ? 4.347 7.048 4.432 1.00 95.56 94 MET A N 1
ATOM 728 C CA . MET A 1 94 ? 5.126 6.928 5.667 1.00 95.56 94 MET A CA 1
ATOM 729 C C . MET A 1 94 ? 5.110 8.205 6.509 1.00 95.56 94 MET A C 1
ATOM 731 O O . MET A 1 94 ? 5.080 8.124 7.736 1.00 95.56 94 MET A O 1
ATOM 735 N N . HIS A 1 95 ? 5.086 9.377 5.877 1.00 95.50 95 HIS A N 1
ATOM 736 C CA . HIS A 1 95 ? 4.912 10.644 6.577 1.00 95.50 95 HIS A CA 1
ATOM 737 C C . HIS A 1 95 ? 3.552 10.699 7.285 1.00 95.50 95 HIS A C 1
ATOM 739 O O . HIS A 1 95 ? 3.504 10.999 8.477 1.00 95.50 95 HIS A O 1
ATOM 745 N N . TYR A 1 96 ? 2.475 10.305 6.597 1.00 93.50 96 TYR A N 1
ATOM 746 C CA . TYR A 1 96 ? 1.145 10.204 7.197 1.00 93.50 96 TYR A CA 1
ATOM 747 C C . TYR A 1 96 ? 1.112 9.242 8.395 1.00 93.50 96 TYR A C 1
ATOM 749 O O . TYR A 1 96 ? 0.566 9.577 9.449 1.00 93.50 96 TYR A O 1
ATOM 757 N N . LEU A 1 97 ? 1.727 8.060 8.262 1.00 90.69 97 LEU A N 1
ATOM 758 C CA . LEU A 1 97 ? 1.820 7.098 9.362 1.00 90.69 97 LEU A CA 1
ATOM 759 C C . LEU A 1 97 ? 2.596 7.663 10.551 1.00 90.69 97 LEU A C 1
ATOM 761 O O . LEU A 1 97 ? 2.170 7.474 11.686 1.00 90.69 97 LEU A O 1
ATOM 765 N N . SER A 1 98 ? 3.706 8.361 10.304 1.00 90.38 98 SER A N 1
ATOM 766 C CA . SER A 1 98 ? 4.509 8.989 11.356 1.00 90.38 98 SER A CA 1
ATOM 767 C C . SER A 1 98 ? 3.683 9.995 12.156 1.00 90.38 98 SER A C 1
ATOM 769 O O . SER A 1 98 ? 3.653 9.927 13.384 1.00 90.38 98 SER A O 1
ATOM 771 N N . ASP A 1 99 ? 2.961 10.885 11.476 1.00 87.31 99 ASP A N 1
ATOM 772 C CA . ASP A 1 99 ? 2.142 11.908 12.130 1.00 87.31 99 ASP A CA 1
ATOM 773 C C . ASP A 1 99 ? 1.024 11.279 12.974 1.00 87.31 99 ASP A C 1
ATOM 775 O O . ASP A 1 99 ? 0.752 11.714 14.096 1.00 87.31 99 ASP A O 1
ATOM 779 N N . LYS A 1 100 ? 0.416 10.196 12.473 1.00 83.38 100 LYS A N 1
ATOM 780 C CA . LYS A 1 100 ? -0.627 9.456 13.192 1.00 83.38 100 LYS A CA 1
ATOM 781 C C . LYS A 1 100 ? -0.075 8.630 14.355 1.00 83.38 100 LYS A C 1
ATOM 783 O O . LYS A 1 100 ? -0.687 8.594 15.417 1.00 83.38 100 LYS A O 1
ATOM 788 N N . GLN A 1 101 ? 1.095 8.009 14.218 1.00 71.12 101 GLN A N 1
ATOM 789 C CA . GLN A 1 101 ? 1.726 7.267 15.314 1.00 71.12 101 GLN A CA 1
ATOM 790 C C . GLN A 1 101 ? 2.184 8.169 16.463 1.00 71.12 101 GLN A C 1
ATOM 792 O O . GLN A 1 101 ? 2.104 7.754 17.621 1.00 71.12 101 GLN A O 1
ATOM 797 N N . VAL A 1 102 ? 2.602 9.406 16.185 1.00 59.66 102 VAL A N 1
ATOM 798 C CA . VAL A 1 102 ? 2.878 10.404 17.234 1.00 59.66 102 VAL A CA 1
ATOM 799 C C . VAL A 1 102 ? 1.604 10.710 18.035 1.00 59.66 102 VAL A C 1
ATOM 801 O O . VAL A 1 102 ? 1.643 10.749 19.264 1.00 59.66 102 VAL A O 1
ATOM 804 N N . GLU A 1 103 ? 0.449 10.819 17.373 1.00 58.19 103 GLU A N 1
ATOM 805 C CA . GLU A 1 103 ? -0.850 10.995 18.040 1.00 58.19 103 GLU A CA 1
ATOM 806 C C . GLU A 1 103 ? -1.188 9.813 18.977 1.00 58.19 103 GLU A C 1
ATOM 808 O O . GLU A 1 103 ? -1.627 10.022 20.109 1.00 58.19 103 GLU A O 1
ATOM 813 N N . TYR A 1 104 ? -0.914 8.570 18.561 1.00 58.81 104 TYR A N 1
ATOM 814 C CA . TYR A 1 104 ? -1.197 7.378 19.376 1.00 58.81 104 TYR A CA 1
ATOM 815 C C . TYR A 1 104 ? -0.184 7.142 20.506 1.00 58.81 104 TYR A C 1
ATOM 817 O O . TYR A 1 104 ? -0.574 6.716 21.593 1.00 58.81 104 TYR A O 1
ATOM 825 N N . THR A 1 105 ? 1.098 7.450 20.293 1.00 53.53 105 THR A N 1
ATOM 826 C CA . THR A 1 105 ? 2.154 7.271 21.310 1.00 53.53 105 THR A CA 1
ATOM 827 C C . THR A 1 105 ? 2.044 8.280 22.456 1.00 53.53 105 THR A C 1
ATOM 829 O O . THR A 1 105 ? 2.326 7.935 23.604 1.00 53.53 105 THR A O 1
ATOM 832 N N . HIS A 1 106 ? 1.543 9.492 22.198 1.00 51.97 106 HIS A N 1
ATOM 833 C CA . HIS A 1 106 ? 1.201 10.453 23.254 1.00 51.97 106 HIS A CA 1
ATOM 834 C C . HIS A 1 106 ? -0.123 10.133 23.982 1.00 51.97 106 HIS A C 1
ATOM 836 O O . HIS A 1 106 ? -0.381 10.684 25.052 1.00 51.97 106 HIS A O 1
ATOM 842 N N . GLY A 1 107 ? -0.935 9.211 23.451 1.00 46.03 107 GLY A N 1
ATOM 843 C CA . GLY A 1 107 ? -2.226 8.780 23.997 1.00 46.03 107 GLY A CA 1
ATOM 844 C C . GLY A 1 107 ? -2.183 7.612 24.995 1.00 46.03 107 GLY A C 1
ATOM 845 O O . GLY A 1 107 ? -3.240 7.138 25.402 1.00 46.03 107 GLY A O 1
ATOM 846 N N . HIS A 1 108 ? -1.009 7.142 25.438 1.00 44.16 108 HIS A N 1
ATOM 847 C CA . HIS A 1 108 ? -0.872 6.008 26.379 1.00 44.16 108 HIS A CA 1
ATOM 848 C C . HIS A 1 108 ? -1.343 6.278 27.827 1.00 44.16 108 HIS A C 1
ATOM 850 O O . HIS A 1 108 ? -0.996 5.537 28.749 1.00 44.16 108 HIS A O 1
ATOM 856 N N . SER A 1 109 ? -2.190 7.282 28.046 1.00 39.44 109 SER A N 1
ATOM 857 C CA . SER A 1 109 ? -2.926 7.442 29.299 1.00 39.44 109 SER A CA 1
ATOM 858 C C . SER A 1 109 ? -4.423 7.473 29.014 1.00 39.44 109 SER A C 1
ATOM 860 O O . SER A 1 109 ? -4.948 8.463 28.521 1.00 39.44 109 SER A O 1
ATOM 862 N N . CYS A 1 110 ? -5.089 6.409 29.463 1.00 40.09 110 CYS A N 1
ATOM 863 C CA . CYS A 1 110 ? -6.528 6.304 29.702 1.00 40.09 110 CYS A CA 1
ATOM 864 C C . CYS A 1 110 ? -7.418 5.909 28.511 1.00 40.09 110 CYS A C 1
ATOM 866 O O . CYS A 1 110 ? -7.486 6.583 27.492 1.00 40.09 110 CYS A O 1
ATOM 868 N N . GLY A 1 111 ? -8.203 4.851 28.740 1.00 38.56 111 GLY A N 1
ATOM 869 C CA . GLY A 1 111 ? -9.469 4.630 28.048 1.00 38.56 111 GLY A CA 1
ATOM 870 C C . GLY A 1 111 ? -9.514 3.360 27.216 1.00 38.56 111 GLY A C 1
ATOM 871 O O . GLY A 1 111 ? -9.337 3.397 26.004 1.00 38.56 111 GLY A O 1
ATOM 872 N N . LYS A 1 112 ? -9.868 2.237 27.852 1.00 42.78 112 LYS A N 1
ATOM 873 C CA . LYS A 1 112 ? -10.531 1.120 27.169 1.00 42.78 112 LYS A CA 1
ATOM 874 C C . LYS A 1 112 ? -11.923 1.558 26.717 1.00 42.78 112 LYS A C 1
ATOM 876 O O . LYS A 1 112 ? -12.915 1.055 27.224 1.00 42.78 112 LYS A O 1
ATOM 881 N N . GLU A 1 113 ? -12.019 2.509 25.803 1.00 44.81 113 GLU A N 1
ATOM 882 C CA . GLU A 1 113 ? -13.296 2.903 25.235 1.00 44.81 113 GLU A CA 1
ATOM 883 C C . GLU A 1 113 ? -13.132 3.164 23.742 1.00 44.81 113 GLU A C 1
ATOM 885 O O . GLU A 1 113 ? -12.329 3.980 23.305 1.00 44.81 113 GLU A O 1
ATOM 890 N N . GLN A 1 114 ? -13.985 2.474 22.983 1.00 41.69 114 GLN A N 1
ATOM 891 C CA . GLN A 1 114 ? -14.426 2.845 21.643 1.00 41.69 114 GLN A CA 1
ATOM 892 C C . GLN A 1 114 ? -13.763 2.197 20.412 1.00 41.69 114 GLN A C 1
ATOM 894 O O . GLN A 1 114 ? -13.490 2.866 19.427 1.00 41.69 114 GLN A O 1
ATOM 899 N N . CYS A 1 115 ? -13.783 0.860 20.341 1.00 40.38 115 CYS A N 1
ATOM 900 C CA . CYS A 1 115 ? -14.127 0.188 19.077 1.00 40.38 115 CYS A CA 1
ATOM 901 C C . CYS A 1 115 ? -15.659 0.094 18.956 1.00 40.38 115 CYS A C 1
ATOM 903 O O . CYS A 1 115 ? -16.249 -0.962 19.170 1.00 40.38 115 CYS A O 1
ATOM 905 N N . ARG A 1 116 ? -16.343 1.205 18.636 1.00 41.62 116 ARG A N 1
ATOM 906 C CA . ARG A 1 116 ? -17.811 1.207 18.410 1.00 41.62 116 ARG A CA 1
ATOM 907 C C . ARG A 1 116 ? -18.230 0.537 17.085 1.00 41.62 116 ARG A C 1
ATOM 909 O O . ARG A 1 116 ? -19.412 0.540 16.774 1.00 41.62 116 ARG A O 1
ATOM 916 N N . GLY A 1 117 ? -17.285 -0.038 16.334 1.00 40.91 117 GLY A N 1
ATOM 917 C CA . GLY A 1 117 ? -17.531 -0.785 15.093 1.00 40.91 117 GLY A CA 1
ATOM 918 C C . GLY A 1 117 ? -17.271 -2.295 15.171 1.00 40.91 117 GLY A C 1
ATOM 919 O O . GLY A 1 117 ? -17.660 -3.011 14.261 1.00 40.91 117 GLY A O 1
ATOM 920 N N . CYS A 1 118 ? -16.665 -2.807 16.252 1.00 41.31 118 CYS A N 1
ATOM 921 C CA . CYS A 1 118 ? -16.342 -4.241 16.380 1.00 41.31 118 CYS A CA 1
ATOM 922 C C . CYS A 1 118 ? -17.467 -5.056 17.067 1.00 41.31 118 CYS A C 1
ATOM 924 O O . CYS A 1 118 ? -17.336 -6.253 17.294 1.00 41.31 118 CYS A O 1
ATOM 926 N N . GLY A 1 119 ? -18.584 -4.407 17.426 1.00 37.44 119 GLY A N 1
ATOM 927 C CA . GLY A 1 119 ? -19.673 -5.004 18.213 1.00 37.44 119 GLY A CA 1
ATOM 928 C C . GLY A 1 119 ? -20.888 -5.494 17.422 1.00 37.44 119 GLY A C 1
ATOM 929 O O . GLY A 1 119 ? -21.796 -6.071 18.014 1.00 37.44 119 GLY A O 1
ATOM 930 N N . SER A 1 120 ? -20.943 -5.280 16.110 1.00 38.62 120 SER A N 1
ATOM 931 C CA . SER A 1 120 ? -22.032 -5.784 15.274 1.00 38.62 120 SER A CA 1
ATOM 932 C C . SER A 1 120 ? -21.446 -6.684 14.206 1.00 38.62 120 SER A C 1
ATOM 934 O O . SER A 1 120 ? -20.841 -6.208 13.249 1.00 38.62 120 SER A O 1
ATOM 936 N N . THR A 1 121 ? -21.636 -7.994 14.373 1.00 42.25 121 THR A N 1
ATOM 937 C CA . THR A 1 121 ? -21.544 -8.949 13.267 1.00 42.25 121 THR A CA 1
ATOM 938 C C . THR A 1 121 ? -22.265 -8.346 12.061 1.00 42.25 121 THR A C 1
ATOM 940 O O . THR A 1 121 ? -23.459 -8.055 12.204 1.00 42.25 121 THR A O 1
ATOM 943 N N . PRO A 1 122 ? -21.594 -8.125 10.916 1.00 45.41 122 PRO A N 1
ATOM 944 C CA . PRO A 1 122 ? -22.272 -7.622 9.734 1.00 45.41 122 PRO A CA 1
ATOM 945 C C . PRO A 1 122 ? -23.422 -8.572 9.411 1.00 45.41 122 PRO A C 1
ATOM 947 O O . PRO A 1 122 ? -23.254 -9.797 9.370 1.00 45.41 122 PRO A O 1
ATOM 950 N N . GLU A 1 123 ? -24.621 -8.013 9.261 1.00 38.97 123 GLU A N 1
ATOM 951 C CA . GLU A 1 123 ? -25.792 -8.784 8.873 1.00 38.97 123 GLU A CA 1
ATOM 952 C C . GLU A 1 123 ? -25.467 -9.498 7.547 1.00 38.97 123 GLU A C 1
ATOM 954 O O . GLU A 1 123 ? -24.739 -8.968 6.705 1.00 38.97 123 GLU A O 1
ATOM 959 N N . LYS A 1 124 ? -25.966 -10.724 7.333 1.00 40.38 124 LYS A N 1
ATOM 960 C CA . LYS A 1 124 ? -25.652 -11.536 6.133 1.00 40.38 124 LYS A CA 1
ATOM 961 C C . LYS A 1 124 ? -25.889 -10.800 4.796 1.00 40.38 124 LYS A C 1
ATOM 963 O O . LYS A 1 124 ? -25.395 -11.245 3.761 1.00 40.38 124 LYS A O 1
ATOM 968 N N . SER A 1 125 ? -26.653 -9.710 4.812 1.00 33.81 125 SER A N 1
ATOM 969 C CA . SER A 1 125 ? -26.913 -8.799 3.698 1.00 33.81 125 SER A CA 1
ATOM 970 C C . SER A 1 125 ? -25.709 -7.915 3.320 1.00 33.81 125 SER A C 1
ATOM 972 O O . SER A 1 125 ? -25.577 -7.566 2.148 1.00 33.81 125 SER A O 1
ATOM 974 N N . GLU A 1 126 ? -24.801 -7.603 4.250 1.00 37.47 126 GLU A N 1
ATOM 975 C CA . GLU A 1 126 ? -23.611 -6.769 4.009 1.00 37.47 126 GLU A CA 1
ATOM 976 C C . GLU A 1 126 ? -22.411 -7.581 3.516 1.00 37.47 126 GLU A C 1
ATOM 978 O O . GLU A 1 126 ? -21.699 -7.148 2.613 1.00 37.47 126 GLU A O 1
ATOM 983 N N . LEU A 1 127 ? -22.265 -8.819 3.998 1.00 42.84 127 LEU A N 1
ATOM 984 C CA . LEU A 1 127 ? -21.271 -9.776 3.493 1.00 42.84 127 LEU A CA 1
ATOM 985 C C . LEU A 1 127 ? -21.443 -10.067 1.992 1.00 42.84 127 LEU A C 1
ATOM 987 O O . LEU A 1 127 ? -20.461 -10.302 1.298 1.00 42.84 127 LEU A O 1
ATOM 991 N N . LYS A 1 128 ? -22.676 -10.003 1.469 1.00 36.66 128 LYS A N 1
ATOM 992 C CA . LYS A 1 128 ? -22.963 -10.148 0.031 1.00 36.66 128 LYS A CA 1
ATOM 993 C C . LYS A 1 128 ? -22.591 -8.930 -0.818 1.00 36.66 128 LYS A C 1
ATOM 995 O O . LYS A 1 128 ? -22.647 -9.036 -2.033 1.00 36.66 128 LYS A O 1
ATOM 1000 N N . LYS A 1 129 ? -22.266 -7.786 -0.210 1.00 36.97 129 LYS A N 1
ATOM 1001 C CA . LYS A 1 129 ? -21.800 -6.586 -0.928 1.00 36.97 129 LYS A CA 1
ATOM 1002 C C . LYS A 1 129 ? -20.272 -6.497 -0.996 1.00 36.97 129 LYS A C 1
ATOM 1004 O O . LYS A 1 129 ? -19.756 -5.650 -1.712 1.00 36.97 129 LYS A O 1
ATOM 1009 N N . MET A 1 130 ? -19.572 -7.343 -0.237 1.00 39.34 130 MET A N 1
ATOM 1010 C CA . MET A 1 130 ? -18.108 -7.445 -0.216 1.00 39.34 130 MET A CA 1
ATOM 1011 C C . MET A 1 130 ? -17.547 -8.498 -1.188 1.00 39.34 130 MET A C 1
ATOM 1013 O O . MET A 1 130 ? -16.328 -8.595 -1.306 1.00 39.34 130 MET A O 1
ATOM 1017 N N . TYR A 1 131 ? -18.406 -9.264 -1.872 1.00 31.11 131 TYR A N 1
ATOM 1018 C CA . TYR A 1 131 ? -18.042 -10.228 -2.918 1.00 31.11 131 TYR A CA 1
ATOM 1019 C C . TYR A 1 131 ? -18.753 -9.901 -4.226 1.00 31.11 131 TYR A C 1
ATOM 1021 O O . TYR A 1 131 ? -19.982 -9.663 -4.167 1.00 31.11 131 TYR A O 1
#

pLDDT: mean 76.72, std 20.29, range [31.11, 98.44]

InterPro domains:
  IPR000719 Protein kinase domain [PS50011] (1-131)
  IPR001245 Serine-threonine/tyrosine-protein kinase, catalytic domain [PF07714] (3-102)
  IPR011009 Protein kinase-like domain superfamily [SSF56112] (4-103)
  IPR020635 Tyrosine-protein kinase, catalytic domain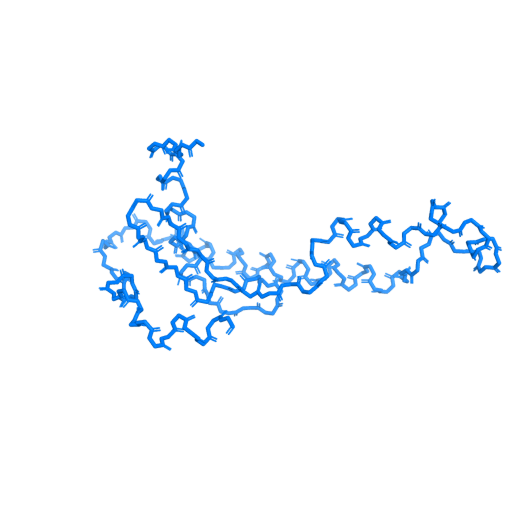 [SM00219] (1-131)
  IPR050122 Receptor Tyrosine Kinase [PTHR24416] (5-102)

Secondary structure (DSSP, 8-state):
-PPPHHHHHHHHHHHHHHHH----TTSPPEEEEEEETTEEEEEE---TT--HHHHHHHT-HHHH-HHHHHHHT-S-SS-HHHHHHHHHHHHHHHHHHHHHHHHHHTT-SS-----TTSSS---HHHHTT--

Sequence (131 aa):
EFASENDHRDFAGELEVLCKLGQHPNIINLIGACENRGYLYIAIEYAPYGNLLDFLRKSRVLETDPAFAKEHGTASTLTSQQLLQFAVDVATGMHYLSDKQVEYTHGHSCGKEQCRGCGSTPEKSELKKMY

Solvent-accessible surface area (backbone atoms only — not comparable to full-atom values): 8172 Å² total; per-residue (Å²): 139,80,81,50,79,63,55,54,50,53,51,51,55,55,47,53,52,49,70,69,51,73,86,48,97,56,46,86,37,69,74,49,62,52,76,56,96,93,42,80,46,76,44,57,60,84,60,94,72,64,57,68,69,62,46,60,55,70,32,31,24,58,82,77,36,55,66,61,17,64,75,69,72,36,62,43,79,66,52,72,67,56,55,50,48,53,53,48,41,50,51,53,28,50,50,54,50,51,60,52,47,53,59,54,66,75,48,82,71,82,72,102,70,78,72,86,70,74,79,60,80,73,54,80,75,53,62,60,72,78,104

Nearest PDB structures (foldseek):
  1fvr-assembly2_B  TM=8.956E-01  e=2.337E-09  Homo sapiens
  3l8p-assembly1_A  TM=9.264E-01  e=4.445E-09  Homo sapiens
  1fvr-assembly1_A  TM=8.923E-01  e=5.391E-09  Homo sapiens
  6mwe-assembly2_B  TM=9.129E-01  e=1.166E-08  Homo sapiens
  5de2-assembly1_A  TM=7.590E-01  e=4.541E-02  Homo sapiens

Organism: Oncorhynchus mykiss (NCBI:txid8022)

Radius of gyration: 20.34 Å; Cα contacts (8 Å, |Δi|>4): 72; chains: 1; bounding box: 45×37×59 Å